Protein AF-A0A1W6Z7G6-F1 (afdb_monomer_lite)

Structure (mmCIF, N/CA/C/O backbone):
data_AF-A0A1W6Z7G6-F1
#
_entry.id   AF-A0A1W6Z7G6-F1
#
loop_
_atom_site.group_PDB
_atom_site.id
_atom_site.type_symbol
_atom_site.label_atom_id
_atom_site.label_alt_id
_atom_site.label_comp_id
_atom_site.label_asym_id
_atom_site.label_entity_id
_atom_site.label_seq_id
_atom_site.pdbx_PDB_ins_code
_atom_site.Cartn_x
_atom_site.Cartn_y
_atom_site.Cartn_z
_atom_site.occupancy
_atom_site.B_iso_or_equiv
_atom_site.auth_seq_id
_atom_site.auth_comp_id
_atom_site.auth_asym_id
_atom_site.auth_atom_id
_atom_site.pdbx_PDB_model_num
ATOM 1 N N . MET A 1 1 ? 22.711 1.137 -21.148 1.00 61.47 1 MET A N 1
ATOM 2 C CA . MET A 1 1 ? 21.889 2.243 -21.673 1.00 61.47 1 MET A CA 1
ATOM 3 C C . MET A 1 1 ? 21.004 1.613 -22.713 1.00 61.47 1 MET A C 1
ATOM 5 O O . MET A 1 1 ? 21.454 1.344 -23.823 1.00 61.47 1 MET A O 1
ATOM 9 N N . GLY A 1 2 ? 19.802 1.264 -22.274 1.00 76.25 2 GLY A N 1
ATOM 10 C CA . GLY A 1 2 ? 18.822 0.521 -23.043 1.00 76.25 2 GLY A CA 1
ATOM 11 C C . GLY A 1 2 ? 18.168 1.432 -24.056 1.00 76.25 2 GLY A C 1
ATOM 12 O O . GLY A 1 2 ? 18.398 2.644 -24.051 1.00 76.25 2 GLY A O 1
ATOM 13 N N . ALA A 1 3 ? 17.339 0.858 -24.920 1.00 86.94 3 ALA A N 1
ATOM 14 C CA . ALA A 1 3 ? 16.585 1.672 -25.852 1.00 86.94 3 ALA A CA 1
ATOM 15 C C . ALA A 1 3 ? 15.696 2.657 -25.076 1.00 86.94 3 ALA A C 1
ATOM 17 O O . ALA A 1 3 ? 15.008 2.273 -24.123 1.00 86.94 3 ALA A O 1
ATOM 18 N N . VAL A 1 4 ? 15.761 3.930 -25.470 1.00 90.12 4 VAL A N 1
ATOM 19 C CA . VAL A 1 4 ? 14.900 4.987 -24.937 1.00 90.12 4 VAL A CA 1
ATOM 20 C C . VAL A 1 4 ? 13.494 4.765 -25.477 1.00 90.12 4 VAL A C 1
ATOM 22 O O . VAL A 1 4 ? 13.302 4.608 -26.685 1.00 90.12 4 VAL A O 1
ATOM 25 N N . LEU A 1 5 ? 12.517 4.749 -24.580 1.00 90.19 5 LEU A N 1
ATOM 26 C CA . LEU A 1 5 ? 11.118 4.527 -24.903 1.00 90.19 5 LEU A CA 1
ATOM 27 C C . LEU A 1 5 ? 10.379 5.862 -25.025 1.00 90.19 5 LEU A C 1
ATOM 29 O O . LEU A 1 5 ? 10.667 6.834 -24.328 1.00 90.19 5 LEU A O 1
ATOM 33 N N . SER A 1 6 ? 9.397 5.910 -25.925 1.00 89.81 6 SER A N 1
ATOM 34 C CA . SER A 1 6 ? 8.517 7.072 -26.056 1.00 89.81 6 SER A CA 1
ATOM 35 C C . SER A 1 6 ? 7.577 7.174 -24.846 1.00 89.81 6 SER A C 1
ATOM 37 O O . SER A 1 6 ? 6.921 6.174 -24.537 1.00 89.81 6 SER A O 1
ATOM 39 N N . PRO A 1 7 ? 7.394 8.369 -24.248 1.00 89.25 7 PRO A N 1
ATOM 40 C CA . PRO A 1 7 ? 6.451 8.581 -23.144 1.00 89.25 7 PRO A CA 1
ATOM 41 C C . PRO A 1 7 ? 4.988 8.251 -23.477 1.00 89.25 7 PRO A C 1
ATOM 43 O O . PRO A 1 7 ? 4.178 8.054 -22.580 1.00 89.25 7 PRO A O 1
ATOM 46 N N . ILE A 1 8 ? 4.624 8.210 -24.767 1.00 93.19 8 ILE A N 1
ATOM 47 C CA . ILE A 1 8 ? 3.269 7.832 -25.210 1.00 93.19 8 ILE A CA 1
ATOM 48 C C . ILE A 1 8 ? 3.067 6.311 -25.127 1.00 93.19 8 ILE A C 1
ATOM 50 O O . ILE A 1 8 ? 1.949 5.843 -24.934 1.00 93.19 8 ILE A O 1
ATOM 54 N N . VAL A 1 9 ? 4.140 5.534 -25.296 1.00 90.00 9 VAL A N 1
ATOM 55 C CA . VAL A 1 9 ? 4.098 4.063 -25.354 1.00 90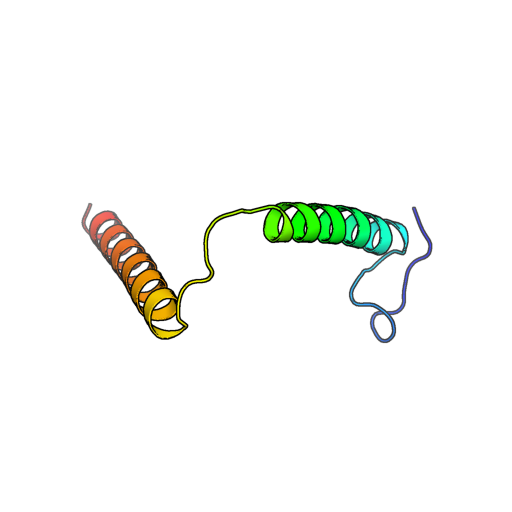.00 9 VAL A CA 1
ATOM 56 C C . VAL A 1 9 ? 4.427 3.442 -23.997 1.00 90.00 9 VAL A C 1
ATOM 58 O O . VAL A 1 9 ? 3.917 2.371 -23.678 1.00 90.00 9 VAL A O 1
ATOM 61 N N . SER A 1 10 ? 5.275 4.096 -23.203 1.00 91.94 10 SER A N 1
ATOM 62 C CA . SER A 1 10 ? 5.784 3.575 -21.937 1.00 91.94 10 SER A CA 1
ATOM 63 C C . SER A 1 10 ? 5.920 4.682 -20.896 1.00 91.94 10 SER A C 1
ATOM 65 O O . SER A 1 10 ? 6.383 5.777 -21.201 1.00 91.94 10 SER A O 1
ATOM 67 N N . GLU A 1 11 ? 5.586 4.358 -19.647 1.00 93.50 11 GLU A N 1
ATOM 68 C CA . GLU A 1 11 ? 5.861 5.201 -18.476 1.00 93.50 11 GLU A CA 1
ATOM 69 C C . GLU A 1 11 ? 7.344 5.187 -18.059 1.00 93.50 11 GLU A C 1
ATOM 71 O O . GLU A 1 11 ? 7.804 6.082 -17.352 1.00 93.50 11 GLU A O 1
ATOM 76 N N . PHE A 1 12 ? 8.108 4.186 -18.511 1.00 94.62 12 PHE A N 1
ATOM 77 C CA . PHE A 1 12 ? 9.547 4.085 -18.277 1.00 94.62 12 PHE A CA 1
ATOM 78 C C . PHE A 1 12 ? 10.332 4.738 -19.405 1.00 94.62 12 PHE A C 1
ATOM 80 O O . PHE A 1 12 ? 10.053 4.490 -20.575 1.00 94.62 12 PHE A O 1
ATOM 87 N N . GLU A 1 13 ? 11.376 5.479 -19.034 1.00 92.56 13 GLU A N 1
ATOM 88 C CA . GLU A 1 13 ? 12.306 6.129 -19.964 1.00 92.56 13 GLU A CA 1
ATOM 89 C C . GLU A 1 13 ? 13.098 5.129 -20.818 1.00 9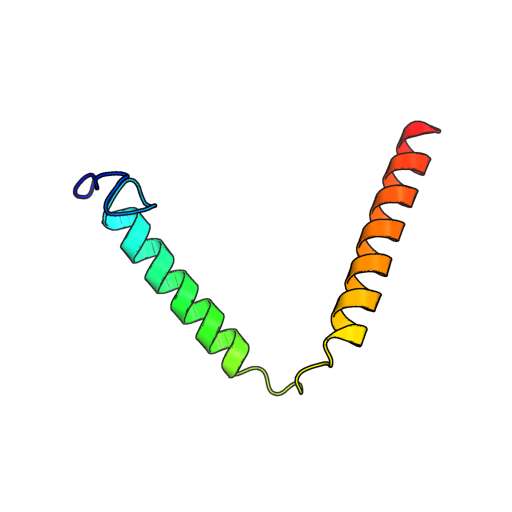2.56 13 GLU A C 1
ATOM 91 O O . GLU A 1 13 ? 13.417 5.418 -21.967 1.00 92.56 13 GLU A O 1
ATOM 96 N N . THR A 1 14 ? 13.418 3.948 -20.279 1.00 94.94 14 THR A N 1
ATOM 97 C CA . THR A 1 14 ? 14.222 2.940 -20.979 1.00 94.94 14 THR A CA 1
ATOM 98 C C . THR A 1 14 ? 13.653 1.538 -20.814 1.00 94.94 14 THR A C 1
ATOM 100 O O . THR A 1 14 ? 13.030 1.213 -19.799 1.00 94.94 14 THR A O 1
ATOM 103 N N . GLU A 1 15 ? 13.937 0.672 -21.786 1.00 93.56 15 GLU A N 1
ATOM 104 C CA . GLU A 1 15 ? 13.627 -0.760 -21.686 1.00 93.56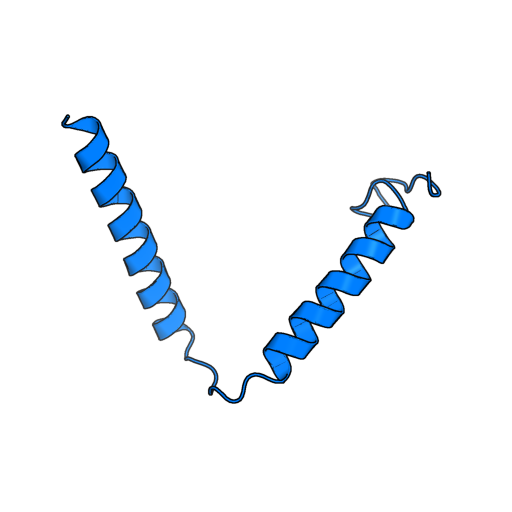 15 GLU A CA 1
ATOM 105 C C . GLU A 1 15 ? 14.294 -1.410 -20.467 1.00 93.56 15 GLU A C 1
ATOM 107 O O . GLU A 1 15 ? 13.686 -2.230 -19.782 1.00 93.56 15 GLU A O 1
ATOM 112 N N . GLU A 1 16 ? 15.527 -1.011 -20.147 1.00 94.81 16 GLU A N 1
ATOM 113 C CA . GLU A 1 16 ? 16.255 -1.503 -18.973 1.00 94.81 16 GLU A CA 1
ATOM 114 C C . GLU A 1 16 ? 15.491 -1.204 -17.671 1.00 94.81 16 GLU A C 1
ATOM 116 O O . GLU A 1 16 ? 15.374 -2.084 -16.811 1.00 94.81 16 GLU A O 1
ATOM 121 N N . HIS A 1 17 ? 14.927 0.002 -17.533 1.00 95.19 17 HIS A N 1
ATOM 122 C CA . HIS A 1 17 ? 14.108 0.378 -16.377 1.00 95.19 17 HIS A CA 1
ATOM 123 C C . HIS A 1 17 ? 12.800 -0.415 -16.322 1.00 95.19 17 HIS A C 1
ATOM 125 O O . HIS A 1 17 ? 12.467 -0.946 -15.260 1.00 95.19 17 HIS A O 1
ATOM 131 N N . ALA A 1 18 ? 12.105 -0.564 -17.453 1.00 94.69 18 ALA A N 1
ATOM 132 C CA . ALA A 1 18 ? 10.862 -1.331 -17.528 1.00 94.69 18 ALA A CA 1
ATOM 133 C C . ALA A 1 18 ? 11.068 -2.801 -17.123 1.00 94.69 18 ALA A C 1
ATOM 135 O O . ALA A 1 18 ? 10.325 -3.345 -16.307 1.00 94.69 18 ALA A O 1
ATOM 136 N N . VAL A 1 19 ? 12.128 -3.441 -17.627 1.00 96.62 19 VAL A N 1
ATOM 137 C CA . VAL A 1 19 ? 12.453 -4.839 -17.302 1.00 96.62 19 VAL A CA 1
ATOM 138 C C . VAL A 1 19 ? 12.900 -4.986 -15.844 1.00 96.62 19 VAL A C 1
ATOM 140 O O . VAL A 1 19 ? 12.587 -5.984 -15.190 1.00 96.62 19 VAL A O 1
ATOM 143 N N . SER A 1 20 ? 13.638 -4.010 -15.308 1.00 96.94 20 SER A N 1
ATOM 144 C CA . SER A 1 20 ? 14.005 -3.994 -13.888 1.00 96.94 20 SER A CA 1
ATOM 145 C C . SER A 1 20 ? 12.763 -3.911 -12.993 1.00 96.94 20 SER A C 1
ATOM 147 O O . SER A 1 20 ? 12.622 -4.701 -12.055 1.00 96.94 20 SER A O 1
ATOM 149 N N . TYR A 1 21 ? 11.827 -3.022 -13.336 1.00 96.69 21 TYR A N 1
ATOM 150 C CA . TYR A 1 21 ? 10.564 -2.873 -12.626 1.00 96.69 21 TYR A CA 1
ATOM 151 C C . TYR A 1 21 ? 9.711 -4.141 -12.702 1.00 96.69 21 TYR A C 1
ATOM 153 O O . TYR A 1 21 ? 9.265 -4.617 -11.662 1.00 96.69 21 TYR A O 1
ATOM 161 N N . ASP A 1 22 ? 9.533 -4.736 -13.887 1.00 97.88 22 ASP A N 1
ATOM 162 C CA . ASP A 1 22 ? 8.744 -5.966 -14.057 1.00 97.88 22 ASP A CA 1
ATOM 163 C C . ASP A 1 22 ? 9.292 -7.113 -13.192 1.00 97.88 22 ASP A C 1
ATOM 165 O O . ASP A 1 22 ? 8.531 -7.771 -12.477 1.00 97.88 22 ASP A O 1
ATOM 169 N N . ARG A 1 23 ? 10.620 -7.302 -13.157 1.00 98.44 23 ARG A N 1
ATOM 170 C CA . ARG A 1 23 ? 11.251 -8.318 -12.297 1.00 98.44 23 ARG A C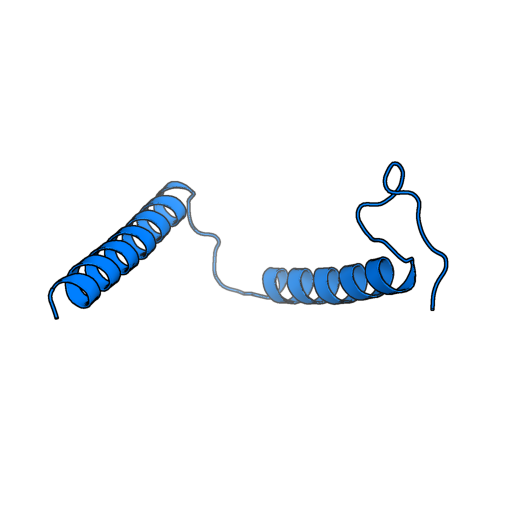A 1
ATOM 171 C C . ARG A 1 23 ? 10.962 -8.090 -10.817 1.00 98.44 23 ARG A C 1
ATOM 173 O O . ARG A 1 23 ? 10.569 -9.027 -10.119 1.00 98.44 23 ARG A O 1
ATOM 180 N N . TRP A 1 24 ? 11.136 -6.860 -10.337 1.00 98.19 24 TRP A N 1
ATOM 181 C CA . TRP A 1 24 ? 10.830 -6.514 -8.950 1.00 98.19 24 TRP A CA 1
ATOM 182 C C . TRP A 1 24 ? 9.337 -6.679 -8.638 1.00 98.19 24 TRP A C 1
ATOM 184 O O . TRP A 1 24 ? 8.981 -7.266 -7.615 1.00 98.19 24 TRP A O 1
ATOM 194 N N . PHE A 1 25 ? 8.464 -6.214 -9.530 1.00 98.25 25 PHE A N 1
ATOM 195 C CA . PHE A 1 25 ? 7.019 -6.252 -9.347 1.00 98.25 25 PHE A CA 1
ATOM 196 C C . PHE A 1 25 ? 6.516 -7.692 -9.253 1.00 98.25 25 PHE A C 1
ATOM 198 O O . PHE A 1 25 ? 5.793 -8.030 -8.316 1.00 98.25 25 PHE A O 1
ATOM 205 N N . ARG A 1 26 ? 6.977 -8.581 -10.144 1.00 98.56 26 ARG A N 1
ATOM 206 C CA . ARG A 1 26 ? 6.654 -10.014 -10.079 1.00 98.56 26 ARG A CA 1
ATOM 207 C C . ARG A 1 26 ? 7.125 -10.645 -8.775 1.00 98.56 26 ARG A C 1
ATOM 209 O O . ARG A 1 26 ? 6.346 -11.354 -8.146 1.00 98.56 26 ARG A O 1
ATOM 216 N N . ALA A 1 27 ? 8.356 -10.371 -8.339 1.00 98.56 27 ALA A N 1
ATOM 217 C CA . ALA A 1 27 ? 8.873 -10.897 -7.074 1.00 98.56 27 ALA A CA 1
ATOM 218 C C . ALA A 1 27 ? 8.048 -10.413 -5.866 1.00 98.56 27 ALA A C 1
ATOM 220 O O . ALA A 1 27 ? 7.737 -11.197 -4.963 1.00 98.56 27 ALA A O 1
ATOM 221 N N . LYS A 1 28 ? 7.631 -9.141 -5.878 1.00 98.31 28 LYS A N 1
ATOM 222 C CA . LYS A 1 28 ? 6.764 -8.559 -4.849 1.00 98.31 28 LYS A CA 1
ATOM 223 C C . LYS A 1 28 ? 5.389 -9.227 -4.834 1.00 98.31 28 LYS A C 1
ATOM 225 O O . LYS A 1 28 ? 4.941 -9.641 -3.770 1.00 98.31 28 LYS A O 1
ATOM 230 N N . VAL A 1 29 ? 4.758 -9.398 -5.997 1.00 98.44 29 VAL A N 1
ATOM 231 C CA . VAL A 1 29 ? 3.455 -10.073 -6.124 1.00 98.44 29 VAL A CA 1
ATOM 232 C C . VAL A 1 29 ? 3.536 -11.521 -5.647 1.00 98.44 29 VAL A C 1
ATOM 234 O O . VAL A 1 29 ? 2.681 -11.943 -4.877 1.00 98.44 29 VAL A O 1
ATOM 237 N N . GLN A 1 30 ? 4.571 -12.272 -6.037 1.00 98.62 30 GLN A N 1
ATOM 238 C CA . GLN A 1 30 ? 4.741 -13.655 -5.578 1.00 98.62 30 GLN A CA 1
ATOM 239 C C . GLN A 1 30 ? 4.899 -13.736 -4.058 1.00 98.62 30 GLN A C 1
ATOM 241 O O . GLN A 1 30 ? 4.253 -14.562 -3.422 1.00 98.62 30 GLN A O 1
ATOM 246 N N . THR A 1 31 ? 5.685 -12.835 -3.465 1.00 98.25 31 THR A N 1
ATOM 247 C CA . THR A 1 31 ? 5.810 -12.742 -2.003 1.00 98.25 31 THR A CA 1
ATOM 248 C C . THR A 1 31 ? 4.462 -12.450 -1.339 1.00 98.25 31 THR A C 1
ATOM 250 O O . THR A 1 31 ? 4.138 -13.060 -0.327 1.00 98.25 31 THR A O 1
ATOM 253 N N . SER A 1 32 ? 3.654 -11.551 -1.911 1.00 97.12 32 SER A N 1
ATOM 254 C CA . SER A 1 32 ? 2.323 -11.230 -1.385 1.00 97.12 32 SER A CA 1
ATOM 255 C C . SER A 1 32 ? 1.320 -12.377 -1.529 1.00 97.12 32 SER A C 1
ATOM 257 O O . SER A 1 32 ? 0.512 -12.574 -0.632 1.00 97.12 32 SER A O 1
ATOM 259 N N . LEU A 1 33 ? 1.367 -13.141 -2.624 1.00 97.69 33 LEU A N 1
ATOM 260 C CA . LEU A 1 33 ? 0.500 -14.309 -2.829 1.00 97.69 33 LEU A CA 1
ATOM 261 C C . LEU A 1 33 ? 0.884 -15.492 -1.933 1.00 97.69 33 LEU A C 1
ATOM 263 O O . LEU A 1 33 ? 0.023 -16.284 -1.566 1.00 97.69 33 LEU A O 1
ATOM 267 N N . ALA A 1 34 ? 2.169 -15.620 -1.597 1.00 98.19 34 ALA A N 1
ATOM 268 C CA . ALA A 1 34 ? 2.668 -16.648 -0.690 1.00 98.19 34 ALA A CA 1
ATOM 269 C C . ALA A 1 34 ? 2.373 -16.346 0.791 1.00 98.19 34 ALA A C 1
ATOM 271 O O . ALA A 1 34 ? 2.628 -17.194 1.647 1.00 98.19 34 ALA A O 1
ATOM 272 N N . ASP A 1 35 ? 1.866 -15.153 1.108 1.00 97.88 35 ASP A N 1
ATOM 273 C CA . ASP A 1 35 ? 1.510 -14.775 2.469 1.00 97.88 35 ASP A CA 1
ATOM 274 C C . ASP A 1 35 ? 0.281 -15.574 2.944 1.00 97.88 35 ASP A C 1
ATOM 276 O O . ASP A 1 35 ? -0.793 -15.451 2.353 1.00 97.88 35 ASP A O 1
ATOM 280 N N . PRO A 1 36 ? 0.398 -16.394 4.007 1.00 97.69 36 PRO A N 1
ATOM 281 C CA . PRO A 1 36 ? -0.702 -17.239 4.466 1.00 97.69 36 PRO A CA 1
ATOM 282 C C . PRO A 1 36 ? -1.780 -16.461 5.229 1.00 97.69 36 PRO A C 1
ATOM 284 O O . PRO A 1 36 ? -2.799 -17.042 5.612 1.00 97.69 36 PRO A O 1
ATOM 287 N N . ARG A 1 37 ? -1.554 -15.177 5.531 1.00 97.50 37 ARG A N 1
ATOM 288 C CA . ARG A 1 37 ? -2.513 -14.368 6.283 1.00 97.50 37 ARG A CA 1
ATOM 289 C C . ARG A 1 37 ? -3.783 -14.157 5.452 1.00 97.50 37 ARG A C 1
ATOM 291 O O . ARG A 1 37 ? -3.696 -13.868 4.259 1.00 97.50 37 ARG A O 1
ATOM 298 N N . PRO A 1 38 ? -4.973 -14.250 6.070 1.00 96.44 38 PRO A N 1
ATOM 299 C CA . PRO A 1 38 ? -6.209 -13.954 5.365 1.00 96.44 38 PRO A CA 1
ATOM 300 C C . PRO A 1 38 ? -6.242 -12.484 4.935 1.00 96.44 38 PRO A C 1
ATOM 302 O O . PRO A 1 38 ? -5.684 -11.607 5.602 1.00 96.44 38 PRO A O 1
ATOM 305 N N . SER A 1 39 ? -6.932 -12.209 3.830 1.00 96.38 39 SER A N 1
ATOM 306 C CA . SER A 1 39 ? -7.238 -10.835 3.435 1.00 96.38 39 SER A CA 1
ATOM 307 C C . SER A 1 39 ? -8.109 -10.156 4.491 1.00 96.38 39 SER A C 1
ATOM 309 O O . SER A 1 39 ? -8.961 -10.794 5.110 1.00 96.38 39 SER A O 1
ATOM 311 N N . ILE A 1 40 ? -7.906 -8.852 4.671 1.00 97.00 40 ILE A N 1
ATOM 312 C CA . ILE A 1 40 ? -8.729 -8.027 5.559 1.00 97.00 40 ILE A CA 1
ATOM 313 C C . ILE A 1 40 ? -9.852 -7.333 4.770 1.00 97.00 40 ILE A C 1
ATOM 315 O O . ILE A 1 40 ? -9.657 -7.030 3.587 1.00 97.00 40 ILE A O 1
ATOM 319 N N . PRO A 1 41 ? -11.018 -7.065 5.386 1.00 98.38 41 PRO A N 1
ATOM 320 C CA . PRO A 1 41 ? -12.082 -6.282 4.766 1.00 98.38 41 PRO A CA 1
ATOM 321 C C . PRO A 1 41 ? -11.631 -4.859 4.422 1.00 98.38 41 PRO A C 1
ATOM 323 O O . PRO A 1 41 ? -10.747 -4.297 5.069 1.00 98.38 41 PRO A O 1
ATOM 326 N N . HIS A 1 42 ? -12.287 -4.246 3.436 1.00 97.94 42 HIS A N 1
ATOM 327 C CA . HIS A 1 42 ? -11.995 -2.872 3.022 1.00 97.94 42 HIS A CA 1
ATOM 328 C C . HIS A 1 42 ? -12.098 -1.871 4.186 1.00 97.94 42 HIS A C 1
ATOM 330 O O . HIS A 1 42 ? -11.185 -1.074 4.382 1.00 97.94 42 HIS A O 1
ATOM 336 N N . ASP A 1 43 ? -13.150 -1.966 5.001 1.00 98.50 43 ASP A N 1
ATOM 337 C CA . ASP A 1 43 ? -13.366 -1.066 6.143 1.00 98.50 43 ASP A CA 1
ATOM 338 C C . ASP A 1 43 ? -12.215 -1.133 7.155 1.00 98.50 43 ASP A C 1
ATOM 340 O O . ASP A 1 43 ? -11.802 -0.121 7.719 1.00 98.50 43 ASP A O 1
ATOM 344 N N . GLU A 1 44 ? -11.637 -2.322 7.340 1.00 98.38 44 GLU A N 1
ATOM 345 C CA . GLU A 1 44 ? -10.483 -2.506 8.213 1.00 98.38 44 GLU A CA 1
ATOM 346 C C . GLU A 1 44 ? -9.218 -1.862 7.626 1.00 98.38 44 GLU A C 1
ATOM 348 O O . GLU A 1 44 ? -8.423 -1.282 8.368 1.00 98.38 44 GLU A O 1
ATOM 353 N N . VAL A 1 45 ? -9.030 -1.907 6.300 1.00 98.00 45 VAL A N 1
ATOM 354 C CA . VAL A 1 45 ? -7.947 -1.167 5.626 1.00 98.00 45 VAL A CA 1
ATOM 355 C C . VAL A 1 45 ? -8.102 0.330 5.878 1.00 98.00 45 VAL A C 1
ATOM 357 O O . VAL A 1 45 ? -7.130 0.974 6.270 1.00 98.00 45 VAL A O 1
ATOM 360 N N . MET A 1 46 ? -9.306 0.874 5.693 1.00 98.50 46 MET A N 1
ATOM 361 C CA . MET A 1 46 ? -9.566 2.306 5.859 1.00 98.50 46 MET A CA 1
ATOM 362 C C . MET A 1 46 ? -9.325 2.762 7.300 1.00 98.50 46 MET A C 1
ATOM 364 O O . MET A 1 46 ? -8.570 3.707 7.513 1.00 98.50 46 MET A O 1
ATOM 368 N N . ALA A 1 47 ? -9.826 2.017 8.289 1.00 98.56 47 ALA A N 1
ATOM 369 C CA . ALA A 1 47 ? -9.592 2.324 9.700 1.00 98.56 47 ALA A CA 1
ATOM 370 C C . ALA A 1 47 ? -8.094 2.333 10.066 1.00 98.56 47 ALA A C 1
ATOM 372 O O . ALA A 1 47 ? -7.633 3.178 10.836 1.00 98.56 47 ALA A O 1
ATOM 373 N N . ARG A 1 48 ? -7.306 1.409 9.497 1.00 98.38 48 ARG A N 1
ATOM 374 C CA . ARG A 1 48 ? -5.847 1.378 9.693 1.00 98.38 48 ARG A CA 1
ATOM 375 C C . ARG A 1 48 ? -5.155 2.576 9.036 1.00 98.38 48 ARG A C 1
ATOM 377 O O . ARG A 1 48 ? -4.208 3.101 9.616 1.00 98.38 48 ARG A O 1
ATOM 384 N N . MET A 1 49 ? -5.604 3.007 7.855 1.00 98.50 49 MET A N 1
ATOM 385 C CA . MET A 1 49 ? -5.048 4.183 7.172 1.00 98.50 49 MET A CA 1
ATOM 386 C C . MET A 1 49 ? -5.340 5.473 7.940 1.00 98.50 49 MET A C 1
ATOM 388 O O . MET A 1 49 ? -4.415 6.255 8.155 1.00 98.50 49 MET A O 1
ATOM 392 N N . ASP A 1 50 ? -6.568 5.649 8.432 1.00 98.56 50 ASP A N 1
ATOM 393 C CA . ASP A 1 50 ? -6.945 6.803 9.258 1.00 98.56 50 ASP A CA 1
ATOM 394 C C . ASP A 1 50 ? -6.070 6.893 10.515 1.00 98.56 50 ASP A C 1
ATOM 396 O O . ASP A 1 50 ? -5.551 7.957 10.848 1.00 98.56 50 ASP A O 1
ATOM 400 N N . ALA A 1 51 ? -5.821 5.760 11.180 1.00 98.56 51 ALA A N 1
ATOM 401 C CA . ALA A 1 51 ? -4.942 5.713 12.346 1.00 98.56 51 ALA A CA 1
ATOM 402 C C . ALA A 1 51 ? -3.496 6.139 12.023 1.00 98.56 51 ALA A C 1
ATOM 404 O O . ALA A 1 51 ? -2.881 6.867 12.803 1.00 98.56 51 ALA A O 1
ATOM 405 N N . ILE A 1 52 ? -2.955 5.715 10.873 1.00 98.44 52 ILE A N 1
ATOM 406 C CA . ILE A 1 52 ? -1.607 6.102 10.422 1.00 98.44 52 ILE A CA 1
ATOM 407 C C . ILE A 1 52 ? -1.540 7.607 10.133 1.00 98.44 52 ILE A C 1
ATOM 409 O O . ILE A 1 52 ? -0.574 8.260 10.532 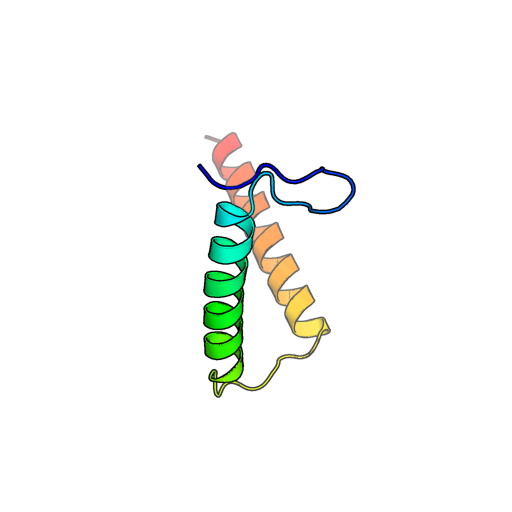1.00 98.44 52 ILE A O 1
ATOM 413 N N . ILE A 1 53 ? -2.553 8.157 9.458 1.00 98.19 53 ILE A N 1
ATOM 414 C CA . ILE A 1 53 ? -2.620 9.585 9.119 1.00 98.19 53 ILE A CA 1
ATOM 415 C C . ILE A 1 53 ? -2.708 10.424 10.394 1.00 98.19 53 ILE A C 1
ATOM 417 O O . ILE A 1 53 ? -1.881 11.316 10.583 1.00 98.19 53 ILE A O 1
ATOM 421 N N . ASN A 1 54 ? -3.621 10.087 11.306 1.00 98.44 54 ASN A N 1
ATOM 422 C CA . ASN A 1 54 ? -3.785 10.805 12.571 1.00 98.44 54 ASN A CA 1
ATOM 423 C C . ASN A 1 54 ? -2.482 10.812 13.385 1.00 98.44 54 ASN A C 1
ATOM 425 O O . ASN A 1 54 ? -2.040 11.864 13.845 1.00 98.44 54 ASN A O 1
ATOM 429 N N . ALA A 1 55 ? -1.801 9.664 13.482 1.00 98.00 55 ALA A N 1
ATOM 430 C CA . ALA A 1 55 ? -0.513 9.578 14.167 1.00 98.00 55 ALA A CA 1
ATOM 431 C C . ALA A 1 55 ? 0.562 10.462 13.504 1.00 98.00 55 ALA A C 1
ATOM 433 O O . ALA A 1 55 ? 1.359 11.109 14.187 1.00 98.00 55 ALA A O 1
ATOM 434 N N . ALA A 1 56 ? 0.598 10.519 12.169 1.00 97.50 56 ALA A N 1
ATOM 435 C CA . ALA A 1 56 ? 1.526 11.383 11.445 1.00 97.50 56 ALA A CA 1
ATOM 436 C C . ALA A 1 56 ? 1.232 12.878 11.673 1.00 97.50 56 ALA A C 1
ATOM 438 O O . ALA A 1 56 ? 2.163 13.673 11.839 1.00 97.50 56 ALA A O 1
ATOM 439 N N . GLU A 1 57 ? -0.043 13.266 11.721 1.00 97.38 57 GLU A N 1
ATOM 440 C CA . GLU A 1 57 ? -0.469 14.640 11.993 1.00 97.38 57 GLU A CA 1
ATOM 441 C C . GLU A 1 57 ? -0.129 15.079 13.418 1.00 97.38 57 GLU A C 1
ATOM 443 O O . GLU A 1 57 ? 0.436 16.158 13.609 1.00 97.38 57 GLU A O 1
ATOM 448 N N . GLU A 1 58 ? -0.398 14.236 14.414 1.00 96.56 58 GLU A N 1
ATOM 449 C CA . GLU A 1 58 ? -0.035 14.496 15.808 1.00 96.56 58 GLU A CA 1
ATOM 450 C C . GLU A 1 58 ? 1.477 14.689 15.963 1.00 96.56 58 GLU A C 1
ATOM 452 O O . GLU A 1 58 ? 1.916 15.664 16.577 1.00 96.56 58 GLU A O 1
ATOM 457 N N . ASN A 1 59 ? 2.281 13.819 15.341 1.00 95.62 59 ASN A N 1
ATOM 458 C CA . ASN A 1 59 ? 3.741 13.933 15.348 1.00 95.62 59 ASN A CA 1
ATOM 459 C C . ASN A 1 59 ? 4.214 15.255 14.727 1.00 95.62 59 ASN A C 1
ATOM 461 O O . ASN A 1 59 ? 5.107 15.919 15.260 1.00 95.62 59 ASN A O 1
ATOM 465 N N . ARG A 1 60 ? 3.591 15.680 13.621 1.00 95.00 60 ARG A N 1
ATOM 466 C CA . ARG A 1 60 ? 3.893 16.962 12.972 1.00 95.00 60 ARG A CA 1
ATOM 467 C C . ARG A 1 60 ? 3.537 18.152 13.866 1.00 95.00 60 ARG A C 1
ATOM 469 O O . ARG A 1 60 ? 4.295 19.118 13.908 1.00 95.00 60 ARG A O 1
ATOM 476 N N . GLN A 1 61 ? 2.409 18.097 14.572 1.00 90.50 61 GLN A N 1
ATOM 477 C CA . GLN A 1 61 ? 1.981 19.160 15.486 1.00 90.50 61 GLN A CA 1
ATOM 478 C C . GLN A 1 61 ? 2.873 19.245 16.730 1.00 90.50 61 GLN A C 1
ATOM 480 O O . GLN A 1 61 ? 3.171 20.343 17.194 1.00 90.50 61 GLN A O 1
ATOM 485 N N . GLN A 1 62 ? 3.326 18.107 17.258 1.00 82.75 62 GLN A N 1
ATOM 486 C CA . GLN A 1 62 ? 4.261 18.059 18.384 1.00 82.75 62 GLN A CA 1
ATOM 487 C C . GLN A 1 62 ? 5.635 18.619 17.997 1.00 82.75 62 GLN A C 1
ATOM 489 O O . GLN A 1 62 ? 6.195 19.418 18.742 1.00 82.75 62 GLN A O 1
ATOM 494 N N . GLY A 1 63 ? 6.133 18.294 16.799 1.00 82.62 63 GLY A N 1
ATOM 495 C CA . GLY A 1 63 ? 7.390 18.837 16.275 1.00 8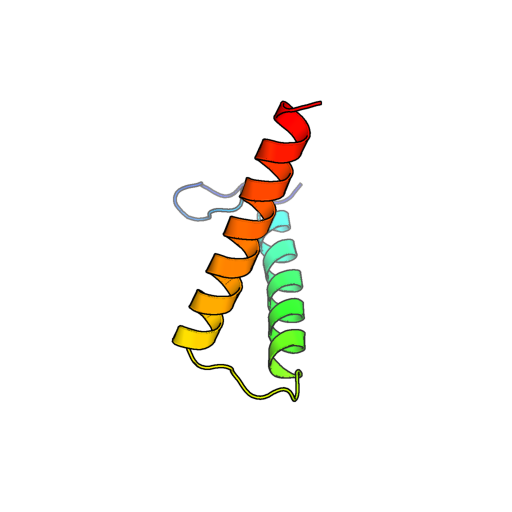2.62 63 GLY A CA 1
ATOM 496 C C . GLY A 1 63 ? 7.359 20.331 15.921 1.00 82.62 63 GLY A C 1
ATOM 497 O O . GLY A 1 63 ? 8.415 20.929 15.779 1.00 82.62 63 GLY A O 1
ATOM 498 N N . GLN A 1 64 ? 6.177 20.943 15.780 1.00 66.62 64 GLN A N 1
ATOM 499 C CA . GLN A 1 64 ? 6.017 22.396 15.586 1.00 66.62 64 GLN A CA 1
ATOM 500 C C . GLN A 1 64 ? 5.852 23.173 16.900 1.00 66.62 64 GLN A C 1
ATOM 502 O O . GLN A 1 64 ? 5.887 24.401 16.890 1.00 66.62 64 GLN A O 1
ATOM 507 N N . LYS A 1 65 ? 5.618 22.473 18.018 1.00 63.81 65 LYS A N 1
ATOM 508 C CA . LYS A 1 65 ? 5.449 23.068 19.353 1.00 63.81 65 LYS A CA 1
ATOM 509 C C . LYS A 1 65 ? 6.744 23.099 20.177 1.00 63.81 65 LYS A C 1
ATOM 511 O O . LYS A 1 65 ? 6.717 23.657 21.273 1.00 63.81 65 LYS A O 1
ATOM 516 N N . GLY A 1 66 ? 7.827 22.495 19.685 1.00 54.03 66 GLY A N 1
ATOM 517 C CA . GLY A 1 66 ? 9.180 22.571 20.256 1.00 54.03 66 GLY A CA 1
ATOM 518 C C . GLY A 1 66 ? 10.063 23.511 19.453 1.00 54.03 66 GLY A C 1
ATOM 519 O O . GLY A 1 66 ? 10.927 24.152 20.086 1.00 54.03 66 GLY A O 1
#

Sequence (66 aa):
MGAVLSPIVSEFETEEHAVSYDRWFRAKVQTSLADPRPSIPHDEVMARMDAIINAAEENRQQGQKG

InterPro domains:
  IPR048851 Stability determinant domain [PF21217] (16-47)

Organism: NCBI:txid463040

Radius of gyration: 19.63 Å; chains: 1; bounding box: 35×40×46 Å

Foldseek 3Di:
DADQDDVVVDVDRHPVVVVVCVVVVVVVVVVVVPDPDDDDDPVVVVVVVVVVVVVVVVVVVVVVVD

pLDDT: mean 93.34, std 9.25, range [54.03, 98.62]

Secondary structure (DSSP, 8-state):
-PPBPPTTT-SSSBHHHHHHHHHHHHHHHHHHHT--SPPPPHHHHHHHHHHHHHHHHHHHHHHT--